Protein AF-A0A7C3D4P1-F1 (afdb_monomer_lite)

Sequence (128 aa):
MELTPLSPYKHTFSGQYGNSRADYFFSSRGDWRDAGYRARLVDLVRNTAGDAPQDFDSYSLYVYEKTATLNAGFDGDADALRGVHDADLISFTRWTRGKMDIFYLIEDGDVVYDVLEDEAINPPWEFD

Secondary structure (DSSP, 8-state):
---EEEEEEEEEEEETTEEEEEEEEEE----TT-HHHHHHHHHHHHHHHTTGGGSSSEEEEEEEE--SSSSTT----STTTTTTSGGGEEEEEEEETTEEEEEEEEETTEEEEETTTTEEEEEEEE--

Structure (mmCIF, N/CA/C/O backbone):
data_AF-A0A7C3D4P1-F1
#
_entry.id   AF-A0A7C3D4P1-F1
#
loop_
_atom_site.group_PDB
_atom_site.id
_atom_site.type_symbol
_atom_site.label_atom_id
_atom_site.label_alt_id
_atom_site.label_comp_id
_atom_site.label_asym_id
_atom_site.label_entity_id
_atom_site.label_seq_id
_atom_site.pdbx_PDB_ins_code
_atom_site.Cartn_x
_atom_site.Cartn_y
_atom_site.Cartn_z
_atom_site.occupancy
_atom_site.B_iso_or_equiv
_atom_site.auth_seq_id
_atom_site.auth_comp_id
_atom_site.auth_asym_id
_atom_site.auth_atom_id
_atom_site.pdbx_PDB_model_num
ATOM 1 N N . MET A 1 1 ? 2.227 5.874 13.250 1.00 88.56 1 MET A N 1
ATOM 2 C CA . MET A 1 1 ? 2.146 5.089 12.010 1.00 88.56 1 MET A CA 1
ATOM 3 C C . MET A 1 1 ? 3.540 4.690 11.554 1.00 88.56 1 MET A C 1
ATOM 5 O O . MET A 1 1 ? 4.426 5.547 11.537 1.00 88.56 1 MET A O 1
ATOM 9 N N . GLU A 1 2 ? 3.691 3.415 11.210 1.00 94.25 2 GLU A N 1
ATOM 10 C CA . GLU A 1 2 ? 4.871 2.762 10.633 1.00 94.25 2 GLU A CA 1
ATOM 11 C C . GLU A 1 2 ? 4.386 1.637 9.702 1.00 94.25 2 GLU A C 1
ATOM 13 O O . GLU A 1 2 ? 3.300 1.107 9.932 1.00 94.25 2 GLU A O 1
ATOM 18 N N . LEU A 1 3 ? 5.156 1.284 8.668 1.00 96.94 3 LEU A N 1
ATOM 19 C CA . LEU A 1 3 ? 4.843 0.147 7.796 1.00 96.94 3 LEU A CA 1
ATOM 20 C C . LEU A 1 3 ? 5.676 -1.059 8.223 1.00 96.94 3 LEU A C 1
ATOM 22 O O . LEU A 1 3 ? 6.905 -1.002 8.198 1.00 96.94 3 LEU A O 1
ATOM 26 N N . THR A 1 4 ? 5.008 -2.145 8.603 1.00 97.06 4 THR A N 1
ATOM 27 C CA . THR A 1 4 ? 5.667 -3.405 8.971 1.00 97.06 4 THR A CA 1
ATOM 28 C C . THR A 1 4 ? 5.406 -4.454 7.895 1.00 97.06 4 THR A C 1
ATOM 30 O O . THR A 1 4 ? 4.258 -4.568 7.470 1.00 97.06 4 THR A O 1
ATOM 33 N N . PRO A 1 5 ? 6.418 -5.215 7.434 1.00 96.44 5 PRO A N 1
ATOM 34 C CA . PRO A 1 5 ? 6.204 -6.287 6.465 1.00 96.44 5 PRO A CA 1
ATOM 35 C C . PRO A 1 5 ? 5.121 -7.274 6.919 1.00 96.44 5 PRO A C 1
ATOM 37 O O . PRO A 1 5 ? 5.139 -7.727 8.065 1.00 96.44 5 PRO A O 1
ATOM 40 N N . LEU A 1 6 ? 4.205 -7.612 6.015 1.00 94.94 6 LEU A N 1
ATOM 41 C CA . LEU A 1 6 ? 3.173 -8.636 6.190 1.00 94.94 6 LEU A CA 1
ATOM 42 C C . LEU A 1 6 ? 3.550 -9.850 5.336 1.00 94.94 6 LEU A C 1
ATOM 44 O O . LEU A 1 6 ? 4.084 -9.656 4.252 1.00 94.94 6 LEU A O 1
ATOM 48 N N . SER A 1 7 ? 3.315 -11.087 5.784 1.00 91.12 7 SER A N 1
ATOM 49 C CA . SER A 1 7 ? 3.499 -12.241 4.889 1.00 91.12 7 SER A CA 1
ATOM 50 C C . SER A 1 7 ? 2.446 -12.222 3.767 1.00 91.12 7 SER A C 1
ATOM 52 O O . SER A 1 7 ? 1.302 -11.894 4.053 1.00 91.12 7 SER A O 1
ATOM 54 N N . PRO A 1 8 ? 2.789 -12.561 2.516 1.00 89.31 8 PRO A N 1
ATOM 55 C CA . PRO A 1 8 ? 4.145 -12.644 2.005 1.00 89.31 8 PRO A CA 1
ATOM 56 C C . PRO A 1 8 ? 4.698 -11.227 1.875 1.00 89.31 8 PRO A C 1
ATOM 58 O O . PRO A 1 8 ? 4.050 -10.363 1.306 1.00 89.31 8 PRO A O 1
ATOM 61 N N . TYR A 1 9 ? 5.921 -10.971 2.339 1.00 89.69 9 TYR A N 1
ATOM 62 C CA . TYR A 1 9 ? 6.455 -9.605 2.262 1.00 89.69 9 TYR A CA 1
ATOM 63 C C . TYR A 1 9 ? 6.541 -9.115 0.808 1.00 89.69 9 TYR A C 1
ATOM 65 O O . TYR A 1 9 ? 6.197 -7.977 0.496 1.00 89.69 9 TYR A O 1
ATOM 73 N N . LYS A 1 10 ? 6.982 -9.995 -0.093 1.00 93.75 10 LYS A N 1
ATOM 74 C CA . LYS A 1 10 ? 7.169 -9.700 -1.511 1.00 93.75 10 LYS A CA 1
ATOM 75 C C . LYS A 1 10 ? 6.615 -10.843 -2.335 1.00 93.75 10 LYS A C 1
ATOM 77 O O . LYS A 1 10 ? 6.905 -12.005 -2.051 1.00 93.75 10 LYS A O 1
ATOM 82 N N . HIS A 1 11 ? 5.906 -10.506 -3.398 1.00 94.00 11 HIS A N 1
ATOM 83 C CA . HIS A 1 11 ? 5.434 -11.454 -4.389 1.00 94.00 11 HIS A CA 1
ATOM 84 C C . HIS A 1 11 ? 5.773 -10.941 -5.785 1.00 94.00 11 HIS A C 1
ATOM 86 O O . HIS A 1 11 ? 5.382 -9.839 -6.160 1.00 94.00 11 HIS A O 1
ATOM 92 N N . THR A 1 12 ? 6.512 -11.730 -6.557 1.00 93.69 12 THR A N 1
ATOM 93 C CA . THR A 1 12 ? 6.894 -11.401 -7.934 1.00 93.69 12 THR A CA 1
ATOM 94 C C . THR A 1 12 ? 6.213 -12.350 -8.898 1.00 93.69 12 THR A C 1
ATOM 96 O O . THR A 1 12 ? 6.217 -13.558 -8.667 1.00 93.69 12 THR A O 1
ATOM 99 N N . PHE A 1 13 ? 5.687 -11.821 -9.992 1.00 91.06 13 PHE A N 1
ATOM 100 C CA . PHE A 1 13 ? 4.930 -12.589 -10.972 1.00 91.06 13 PHE A CA 1
ATOM 101 C C . PHE A 1 13 ? 5.087 -11.972 -12.361 1.00 91.06 13 PHE A C 1
ATOM 103 O O . PHE A 1 13 ? 5.339 -10.775 -12.502 1.00 91.06 13 PHE A O 1
ATOM 110 N N . SER A 1 14 ? 4.941 -12.786 -13.403 1.00 89.88 14 SER A N 1
ATOM 111 C CA . SER A 1 14 ? 4.886 -12.297 -14.781 1.00 89.88 14 SER A CA 1
ATOM 112 C C . SER A 1 14 ? 3.424 -12.114 -15.177 1.00 89.88 14 SER A C 1
ATOM 114 O O . SER A 1 14 ? 2.652 -13.070 -15.166 1.00 89.88 14 SER A O 1
ATOM 116 N N . GLY A 1 15 ? 3.042 -10.882 -15.496 1.00 68.94 15 GLY A N 1
ATOM 117 C CA . GLY A 1 15 ? 1.703 -10.531 -15.959 1.00 68.94 15 GLY A CA 1
ATOM 118 C C . GLY A 1 15 ? 1.676 -10.199 -17.449 1.00 68.94 15 GLY A C 1
ATOM 119 O O . GLY A 1 15 ? 2.691 -10.248 -18.144 1.00 68.94 15 GLY A O 1
ATOM 120 N N . GLN A 1 16 ? 0.505 -9.783 -17.935 1.00 65.12 16 GLN A N 1
ATOM 121 C CA . GLN A 1 16 ? 0.291 -9.353 -19.324 1.00 65.12 16 GLN A CA 1
ATOM 122 C C . GLN A 1 16 ? 1.255 -8.238 -19.778 1.00 65.12 16 GLN A C 1
ATOM 124 O O . GLN A 1 16 ? 1.552 -8.126 -20.965 1.00 65.12 16 GLN A O 1
ATOM 129 N N . TYR A 1 17 ? 1.750 -7.431 -18.837 1.00 66.94 17 TYR A N 1
ATOM 130 C CA . TYR A 1 17 ? 2.596 -6.266 -19.102 1.00 66.94 17 TYR A CA 1
ATOM 131 C C . TYR A 1 17 ? 4.075 -6.476 -18.757 1.00 66.94 17 TYR A C 1
ATOM 133 O O . TYR A 1 17 ? 4.837 -5.518 -18.825 1.00 66.94 17 TYR A O 1
ATOM 141 N N . GLY A 1 18 ? 4.476 -7.707 -18.424 1.00 85.25 18 GLY A N 1
ATOM 142 C CA . GLY A 1 18 ? 5.852 -8.051 -18.071 1.00 85.25 18 GLY A CA 1
ATOM 143 C C . GLY A 1 18 ? 6.029 -8.379 -16.590 1.00 85.25 18 GLY A C 1
ATOM 144 O O . GLY A 1 18 ? 5.127 -8.923 -15.943 1.00 85.25 18 GLY A O 1
ATOM 145 N N . ASN A 1 19 ? 7.217 -8.106 -16.058 1.00 92.75 19 ASN A N 1
ATOM 146 C CA . ASN A 1 19 ? 7.578 -8.501 -14.701 1.00 92.75 19 ASN A CA 1
ATOM 147 C C . ASN A 1 19 ? 6.960 -7.547 -13.686 1.00 92.75 19 ASN A C 1
ATOM 149 O O . ASN A 1 19 ? 7.161 -6.336 -13.747 1.00 92.75 19 ASN A O 1
ATOM 153 N N . SER A 1 20 ? 6.224 -8.112 -12.735 1.00 94.69 20 SER A N 1
ATOM 154 C CA . SER A 1 20 ? 5.510 -7.370 -11.707 1.00 94.69 20 SER A CA 1
ATOM 155 C C . SER A 1 20 ? 5.938 -7.794 -10.311 1.00 94.69 20 SER A C 1
ATOM 157 O O . SER A 1 20 ? 6.339 -8.940 -10.083 1.00 94.69 20 SER A O 1
ATOM 159 N N . ARG A 1 21 ? 5.826 -6.865 -9.362 1.00 95.44 21 ARG A N 1
ATOM 160 C CA . ARG A 1 21 ? 6.053 -7.123 -7.940 1.00 95.44 21 ARG A CA 1
ATOM 161 C C . ARG A 1 21 ? 4.982 -6.454 -7.093 1.00 95.44 21 ARG A C 1
ATOM 163 O O . ARG A 1 21 ? 4.648 -5.299 -7.326 1.00 95.44 21 ARG A O 1
ATOM 170 N N . ALA A 1 22 ? 4.485 -7.179 -6.105 1.00 95.81 22 ALA A N 1
ATOM 171 C CA . ALA A 1 22 ? 3.619 -6.674 -5.057 1.00 95.81 22 ALA A CA 1
ATOM 172 C C . ALA A 1 22 ? 4.323 -6.828 -3.708 1.00 95.81 22 ALA A C 1
ATOM 174 O O . ALA A 1 22 ? 4.788 -7.922 -3.380 1.00 95.81 22 ALA A O 1
ATOM 175 N N . ASP A 1 23 ? 4.385 -5.742 -2.948 1.00 97.56 23 ASP A N 1
ATOM 176 C CA . ASP A 1 23 ? 4.863 -5.747 -1.572 1.00 97.56 23 ASP A CA 1
ATOM 177 C C . ASP A 1 23 ? 3.698 -5.513 -0.611 1.00 97.56 23 ASP A C 1
ATOM 179 O O . ASP A 1 23 ? 2.826 -4.675 -0.863 1.00 97.56 23 ASP A O 1
ATOM 183 N N . TYR A 1 24 ? 3.705 -6.244 0.501 1.00 97.81 24 TYR A N 1
ATOM 184 C CA . TYR A 1 24 ? 2.602 -6.268 1.453 1.00 97.81 24 TYR A CA 1
ATOM 185 C C . TYR A 1 24 ? 3.084 -5.836 2.834 1.00 97.81 24 TYR A C 1
ATOM 187 O O . TYR A 1 24 ? 4.084 -6.330 3.368 1.00 97.81 24 TYR A O 1
ATOM 195 N N . PHE A 1 25 ? 2.354 -4.893 3.420 1.00 98.12 25 PHE A N 1
ATOM 196 C CA . PHE A 1 25 ? 2.635 -4.330 4.731 1.00 98.12 25 PHE A CA 1
ATOM 197 C C . PHE A 1 25 ? 1.358 -4.229 5.552 1.00 98.12 25 PHE A C 1
ATOM 199 O O . PHE A 1 25 ? 0.261 -4.162 5.005 1.00 98.12 25 PHE A O 1
ATOM 206 N N . PHE A 1 26 ? 1.511 -4.135 6.869 1.00 97.62 26 PHE A N 1
ATOM 207 C CA . PHE A 1 26 ? 0.443 -3.716 7.765 1.00 97.62 26 PHE A CA 1
ATOM 208 C C . PHE A 1 26 ? 0.838 -2.475 8.570 1.00 97.62 26 PHE A C 1
ATOM 210 O O . PHE A 1 26 ? 2.022 -2.185 8.781 1.00 97.62 26 PHE A O 1
ATOM 217 N N . SER A 1 27 ? -0.172 -1.746 9.040 1.00 97.69 27 SER A N 1
ATOM 218 C CA . SER A 1 27 ? -0.027 -0.515 9.815 1.00 97.69 27 SER A CA 1
ATOM 219 C C . SER A 1 27 ? -1.241 -0.273 10.718 1.00 97.69 27 SER A C 1
ATOM 221 O O . SER A 1 27 ? -2.305 -0.854 10.536 1.00 97.69 27 SER A O 1
ATOM 223 N N . SER A 1 28 ? -1.108 0.614 11.703 1.00 95.56 28 SER A N 1
ATOM 224 C CA . SER A 1 28 ? -2.269 1.176 12.403 1.00 95.56 28 SER A CA 1
ATOM 225 C C . SER A 1 28 ? -3.082 2.065 11.451 1.00 95.56 28 SER A C 1
ATOM 227 O O . SER A 1 28 ? -2.499 2.986 10.862 1.00 95.56 28 SER A O 1
ATOM 229 N N . ARG A 1 29 ? -4.402 1.864 11.364 1.00 94.31 29 ARG A N 1
ATOM 230 C CA . ARG A 1 29 ? -5.305 2.771 10.639 1.00 94.31 29 ARG A CA 1
ATOM 231 C C . ARG A 1 29 ? -5.373 4.138 11.330 1.00 94.31 29 ARG A C 1
ATOM 233 O O . ARG A 1 29 ? -5.334 4.236 12.557 1.00 94.31 29 ARG A O 1
ATOM 240 N N . GLY A 1 30 ? -5.419 5.195 10.528 1.00 94.44 30 GLY A N 1
ATOM 241 C CA . GLY A 1 30 ? -5.736 6.555 10.965 1.00 94.44 30 GLY A CA 1
ATOM 242 C C . GLY A 1 30 ? -6.926 7.095 10.177 1.00 94.44 30 GLY A C 1
ATOM 243 O O . GLY A 1 30 ? -7.449 6.408 9.305 1.00 94.44 30 GLY A O 1
ATOM 244 N N . ASP A 1 31 ? -7.353 8.318 10.481 1.00 96.19 31 ASP A N 1
ATOM 245 C CA . ASP A 1 31 ? -8.427 8.970 9.729 1.00 96.19 31 ASP A CA 1
ATOM 246 C C . ASP A 1 31 ? -7.886 9.491 8.394 1.00 96.19 31 ASP A C 1
ATOM 248 O O . ASP A 1 31 ? -7.042 10.389 8.360 1.00 96.19 31 ASP A O 1
ATOM 252 N N . TRP A 1 32 ? -8.381 8.947 7.283 1.00 94.75 32 TRP A N 1
ATOM 253 C CA . TRP A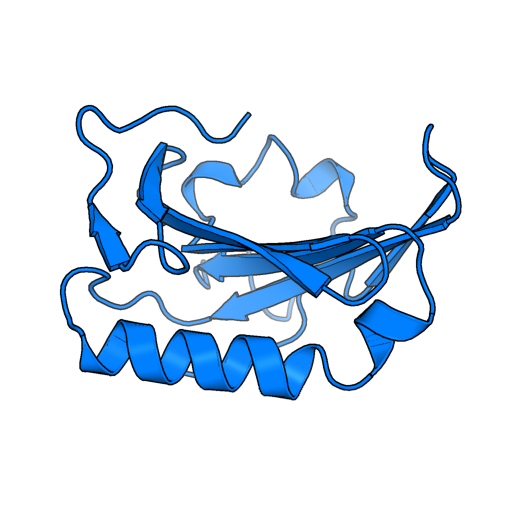 1 32 ? -7.967 9.369 5.947 1.00 94.75 32 TRP A CA 1
ATOM 254 C C . TRP A 1 32 ? -8.316 10.834 5.657 1.00 94.75 32 TRP A C 1
ATOM 256 O O . TRP A 1 32 ? -7.660 11.464 4.826 1.00 94.75 32 TRP A O 1
ATOM 266 N N . ARG A 1 33 ? -9.301 11.417 6.357 1.00 96.69 33 ARG A N 1
ATOM 267 C CA . ARG A 1 33 ? -9.691 12.829 6.207 1.00 96.69 33 ARG A CA 1
ATOM 268 C C . ARG A 1 33 ? -8.659 13.778 6.821 1.00 96.69 33 ARG A C 1
ATOM 270 O O . ARG A 1 33 ? -8.574 14.935 6.400 1.00 96.69 33 ARG A O 1
ATOM 277 N N . ASP A 1 34 ? -7.805 13.291 7.720 1.00 97.38 34 ASP A N 1
ATOM 278 C CA . ASP A 1 34 ? -6.675 14.040 8.270 1.00 97.38 34 ASP A CA 1
ATOM 279 C C . ASP A 1 34 ? -5.542 14.169 7.231 1.00 97.38 34 ASP A C 1
ATOM 281 O O . ASP A 1 34 ? -4.895 13.197 6.832 1.00 97.38 34 ASP A O 1
ATOM 285 N N . ALA A 1 35 ? -5.262 15.402 6.803 1.00 96.69 35 ALA A N 1
ATOM 286 C CA . ALA A 1 35 ? -4.203 15.693 5.837 1.00 96.69 35 ALA A CA 1
ATOM 287 C C . ALA A 1 35 ? -2.795 15.329 6.344 1.00 96.69 35 ALA A C 1
ATOM 289 O O . ALA A 1 35 ? -1.945 14.908 5.560 1.00 96.69 35 ALA A O 1
ATOM 290 N N . GLY A 1 36 ? -2.538 15.455 7.648 1.00 97.38 36 GLY A N 1
ATOM 291 C CA . GLY A 1 36 ? -1.276 15.056 8.267 1.00 97.38 36 GLY A CA 1
ATOM 292 C C . GLY A 1 36 ? -1.089 13.540 8.266 1.00 97.38 36 GLY A C 1
ATOM 293 O O . GLY A 1 36 ? 0.026 13.057 8.046 1.00 97.38 36 GLY A O 1
ATOM 294 N N . TYR A 1 37 ? -2.174 12.781 8.444 1.00 96.81 37 TYR A N 1
ATOM 295 C CA . TYR A 1 37 ? -2.152 11.331 8.262 1.00 96.81 37 TYR A CA 1
ATOM 296 C C . TYR A 1 37 ? -1.825 10.957 6.811 1.00 96.81 37 TYR A C 1
ATOM 298 O O . TYR A 1 37 ? -0.888 10.183 6.592 1.00 96.81 37 TYR A O 1
ATOM 306 N N . ARG A 1 38 ? -2.520 11.557 5.830 1.00 97.44 38 ARG A N 1
ATOM 307 C CA . ARG A 1 38 ? -2.266 11.313 4.397 1.00 97.44 38 ARG A CA 1
ATOM 308 C C . ARG A 1 38 ? -0.821 11.619 4.013 1.00 97.44 38 ARG A C 1
ATOM 310 O O . ARG A 1 38 ? -0.154 10.763 3.441 1.00 97.44 38 ARG A O 1
ATOM 317 N N . ALA A 1 39 ? -0.308 12.789 4.394 1.00 97.56 39 ALA A N 1
ATOM 318 C CA . ALA A 1 39 ? 1.072 13.182 4.110 1.00 97.56 39 ALA A CA 1
ATOM 319 C C . ALA A 1 39 ? 2.083 12.177 4.685 1.00 97.56 39 ALA A C 1
ATOM 3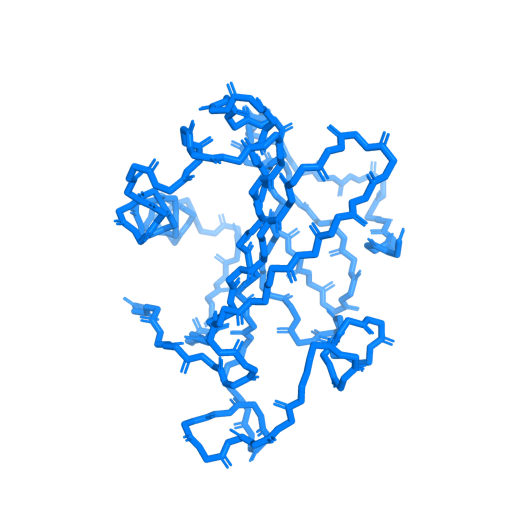21 O O . ALA A 1 39 ? 2.994 11.728 3.991 1.00 97.56 39 ALA A O 1
ATOM 322 N N . ARG A 1 40 ? 1.875 11.738 5.933 1.00 97.56 40 ARG A N 1
ATOM 323 C CA . ARG A 1 40 ? 2.739 10.734 6.562 1.00 97.56 40 ARG A CA 1
ATOM 324 C C . ARG A 1 40 ? 2.663 9.374 5.866 1.00 97.56 40 ARG A C 1
ATOM 326 O O . ARG A 1 40 ? 3.679 8.685 5.794 1.00 97.56 40 ARG A O 1
ATOM 333 N N . LEU A 1 41 ? 1.486 8.961 5.393 1.00 97.94 41 LEU A N 1
ATOM 334 C CA . LEU A 1 41 ? 1.331 7.712 4.644 1.00 97.94 41 LEU A CA 1
ATOM 335 C C . LEU A 1 41 ? 2.065 7.788 3.304 1.00 97.94 41 LEU A C 1
ATOM 337 O O . LEU A 1 41 ? 2.785 6.853 2.963 1.00 97.94 41 LEU A O 1
ATOM 341 N N . VAL A 1 42 ? 1.954 8.917 2.596 1.00 98.12 42 VAL A N 1
ATOM 342 C CA . VAL A 1 42 ? 2.680 9.169 1.343 1.00 98.12 42 VAL A CA 1
ATOM 343 C C . VAL A 1 42 ? 4.184 9.032 1.537 1.00 98.12 42 VAL A C 1
ATOM 345 O O . VAL A 1 42 ? 4.835 8.309 0.778 1.00 98.12 42 VAL A O 1
ATOM 348 N N . ASP A 1 43 ? 4.732 9.678 2.566 1.00 98.00 43 ASP A N 1
ATOM 349 C CA . ASP A 1 43 ? 6.162 9.607 2.868 1.00 98.00 43 ASP A CA 1
ATOM 350 C C . ASP A 1 43 ? 6.602 8.171 3.164 1.00 98.00 43 ASP A C 1
ATOM 352 O O . ASP A 1 43 ? 7.614 7.708 2.637 1.00 98.00 43 ASP A O 1
ATOM 356 N N . LEU A 1 44 ? 5.836 7.438 3.978 1.00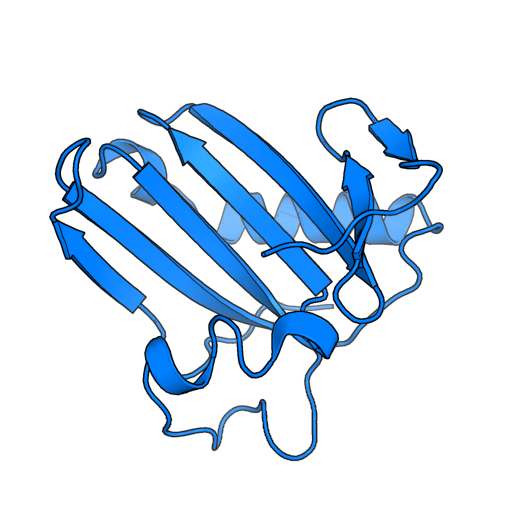 98.00 44 LEU A N 1
ATOM 357 C CA . LEU A 1 44 ? 6.140 6.045 4.298 1.00 98.00 44 LEU A CA 1
ATOM 358 C C . LEU A 1 44 ? 6.115 5.158 3.051 1.00 98.00 44 LEU A C 1
ATOM 360 O O . LEU A 1 44 ? 7.078 4.441 2.808 1.00 98.00 44 LEU A O 1
ATOM 364 N N . VAL A 1 45 ? 5.063 5.240 2.238 1.00 98.19 45 VAL A N 1
ATOM 365 C CA . VAL A 1 45 ? 4.912 4.442 1.013 1.00 98.19 45 VAL A CA 1
ATOM 366 C C . VAL A 1 45 ? 6.061 4.703 0.037 1.00 98.19 45 VAL A C 1
ATOM 368 O O . VAL A 1 45 ? 6.652 3.756 -0.484 1.00 98.19 45 VAL A O 1
ATOM 371 N N . ARG A 1 46 ? 6.437 5.970 -0.178 1.00 97.75 46 ARG A N 1
ATOM 372 C CA . ARG A 1 46 ? 7.560 6.334 -1.059 1.00 97.75 46 ARG A CA 1
ATOM 373 C C . ARG A 1 46 ? 8.898 5.833 -0.525 1.00 97.75 46 ARG A C 1
ATOM 375 O O . ARG A 1 46 ? 9.660 5.230 -1.277 1.00 97.75 46 ARG A O 1
ATOM 382 N N . ASN A 1 47 ? 9.169 6.051 0.761 1.00 97.50 47 ASN A N 1
ATOM 383 C CA . ASN A 1 47 ? 10.414 5.612 1.391 1.00 97.50 47 ASN A CA 1
ATOM 384 C C . ASN A 1 47 ? 10.545 4.085 1.390 1.00 97.50 47 ASN A C 1
ATOM 386 O O . ASN A 1 47 ? 11.630 3.559 1.160 1.00 97.50 47 ASN A O 1
ATOM 390 N N . THR A 1 48 ? 9.441 3.375 1.619 1.00 97.00 48 THR A N 1
ATOM 391 C CA . THR A 1 48 ? 9.395 1.913 1.613 1.00 97.00 48 THR A CA 1
ATOM 392 C C . THR A 1 48 ? 9.563 1.333 0.211 1.00 97.00 48 THR A C 1
ATOM 394 O O . THR A 1 48 ? 10.266 0.336 0.054 1.00 97.00 48 THR A O 1
ATOM 397 N N . ALA A 1 49 ? 8.959 1.948 -0.810 1.00 96.81 49 ALA A N 1
ATOM 398 C CA . ALA A 1 49 ? 9.147 1.527 -2.196 1.00 96.81 49 ALA A CA 1
ATOM 399 C C . ALA A 1 49 ? 10.609 1.685 -2.651 1.00 96.81 49 ALA A C 1
ATOM 401 O O . ALA A 1 49 ? 11.133 0.811 -3.346 1.00 96.81 49 ALA A O 1
ATOM 402 N N . GLY A 1 50 ? 11.273 2.775 -2.242 1.00 95.69 50 GLY A N 1
ATOM 403 C CA . GLY A 1 50 ? 12.646 3.076 -2.645 1.00 95.69 50 GLY A CA 1
ATOM 404 C C . GLY A 1 50 ? 12.801 3.035 -4.168 1.00 95.69 50 GLY A C 1
ATOM 405 O O . GLY A 1 50 ? 11.974 3.586 -4.895 1.00 95.69 50 GLY A O 1
ATOM 406 N N . ASP A 1 51 ? 13.826 2.326 -4.645 1.00 94.62 51 ASP A N 1
ATOM 407 C CA . ASP A 1 51 ? 14.107 2.171 -6.078 1.00 94.62 51 ASP A CA 1
ATOM 408 C C . ASP A 1 51 ? 13.390 0.975 -6.729 1.00 94.62 51 ASP A C 1
ATOM 410 O O . ASP A 1 51 ? 13.447 0.826 -7.948 1.00 94.62 51 ASP A O 1
ATOM 414 N N . ALA A 1 52 ? 12.661 0.151 -5.959 1.00 92.69 52 ALA A N 1
ATOM 415 C CA . ALA A 1 52 ? 11.988 -1.040 -6.487 1.00 92.69 52 ALA A CA 1
ATOM 416 C C . ALA A 1 52 ? 11.097 -0.765 -7.717 1.00 92.69 52 ALA A C 1
ATOM 418 O O . ALA A 1 52 ? 11.124 -1.580 -8.636 1.00 92.69 52 ALA A O 1
ATOM 419 N N . PRO A 1 53 ? 10.358 0.361 -7.820 1.00 95.31 53 PRO A N 1
ATOM 420 C CA . PRO A 1 53 ? 9.581 0.675 -9.019 1.00 95.31 53 PRO A CA 1
ATOM 421 C C . PRO A 1 53 ? 10.373 0.748 -10.335 1.00 95.31 53 PRO A C 1
ATOM 423 O O . PRO A 1 53 ? 9.756 0.677 -11.395 1.00 95.31 53 PRO A O 1
ATOM 426 N N . GLN A 1 54 ? 11.699 0.933 -10.298 1.00 94.00 54 GLN A N 1
ATOM 427 C CA . GLN A 1 54 ? 12.543 1.014 -11.501 1.00 94.00 54 GLN A CA 1
ATOM 428 C C . GLN A 1 54 ? 12.886 -0.366 -12.082 1.00 94.00 54 GLN A C 1
ATOM 430 O O . GLN A 1 54 ? 13.218 -0.467 -13.261 1.00 94.00 54 GLN A O 1
ATOM 435 N N . ASP A 1 55 ? 12.779 -1.423 -11.273 1.00 93.75 55 ASP A N 1
ATOM 436 C CA . ASP A 1 55 ? 13.197 -2.782 -11.637 1.00 93.75 55 ASP A CA 1
ATOM 437 C C . ASP A 1 55 ? 12.061 -3.628 -12.245 1.00 93.75 55 ASP A C 1
ATOM 439 O O . ASP A 1 55 ? 12.294 -4.752 -12.696 1.00 93.75 55 ASP A O 1
ATOM 443 N N . PHE A 1 56 ? 10.825 -3.117 -12.240 1.00 94.19 56 PHE A N 1
ATOM 444 C CA . PHE A 1 56 ? 9.625 -3.846 -12.655 1.00 94.19 56 PHE A CA 1
ATOM 445 C C . PHE A 1 56 ? 8.771 -3.019 -13.621 1.00 94.19 56 PHE A C 1
ATOM 447 O O . PHE A 1 56 ? 8.694 -1.794 -13.528 1.00 94.19 56 PHE A O 1
ATOM 454 N N . ASP A 1 57 ? 8.070 -3.703 -14.526 1.00 94.69 57 ASP A N 1
ATOM 455 C CA . ASP A 1 57 ? 7.101 -3.068 -15.425 1.00 94.69 57 ASP A CA 1
ATOM 456 C C . ASP A 1 57 ? 5.907 -2.511 -14.637 1.00 94.69 57 ASP A C 1
ATOM 458 O O . ASP A 1 57 ? 5.390 -1.436 -14.957 1.00 94.69 57 ASP A O 1
ATOM 462 N N . SER A 1 58 ? 5.519 -3.225 -13.575 1.00 95.06 58 SER A N 1
ATOM 463 C CA . SER A 1 58 ? 4.521 -2.807 -12.593 1.00 95.06 58 SER A CA 1
ATOM 464 C C . SER A 1 58 ? 4.983 -3.153 -11.178 1.00 95.06 58 SER A C 1
ATOM 466 O O . SER A 1 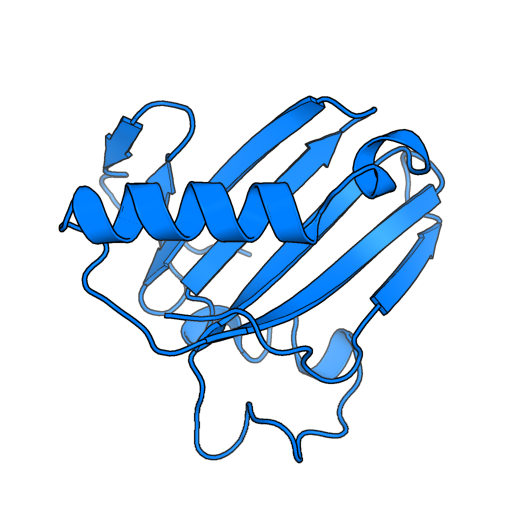58 ? 5.334 -4.295 -10.880 1.00 95.06 58 SER A O 1
ATOM 468 N N . TYR A 1 59 ? 4.931 -2.181 -10.276 1.00 96.75 59 TYR A N 1
ATOM 469 C CA . TYR A 1 59 ? 5.189 -2.369 -8.853 1.00 96.75 59 TYR A CA 1
ATOM 470 C C . TYR A 1 59 ? 3.984 -1.890 -8.051 1.00 96.75 59 TYR A C 1
ATOM 472 O O . TYR A 1 59 ? 3.507 -0.775 -8.256 1.00 96.75 59 TYR A O 1
ATOM 480 N N . SER A 1 60 ? 3.502 -2.720 -7.135 1.00 96.69 60 SER A N 1
ATOM 481 C CA . SER A 1 60 ? 2.381 -2.409 -6.257 1.00 96.69 60 SER A CA 1
ATOM 482 C C . SER A 1 60 ? 2.784 -2.533 -4.797 1.00 96.69 60 SER A C 1
ATOM 484 O O . SER A 1 60 ? 3.563 -3.410 -4.430 1.00 96.69 60 SER A O 1
ATOM 486 N N . LEU A 1 61 ? 2.221 -1.671 -3.960 1.00 97.94 61 LEU A N 1
ATOM 487 C CA . LEU A 1 61 ? 2.391 -1.707 -2.516 1.00 97.94 61 LEU A CA 1
ATOM 488 C C . LEU A 1 61 ? 1.010 -1.664 -1.867 1.00 97.94 61 LEU A C 1
ATOM 490 O O . LEU A 1 61 ? 0.235 -0.736 -2.104 1.00 97.94 61 LEU A O 1
ATOM 494 N N . TYR A 1 62 ? 0.728 -2.681 -1.059 1.00 98.00 62 TYR A N 1
ATOM 495 C CA . TYR A 1 62 ? -0.505 -2.825 -0.296 1.00 98.00 62 TYR A CA 1
ATOM 496 C C . TYR A 1 62 ? -0.212 -2.561 1.177 1.00 98.00 62 TYR A C 1
ATOM 498 O O . TYR A 1 62 ? 0.725 -3.130 1.746 1.00 98.00 62 TYR A O 1
ATOM 506 N N . VAL A 1 63 ? -1.014 -1.699 1.798 1.00 98.25 63 VAL A N 1
ATOM 507 C CA . VAL A 1 63 ? -0.960 -1.459 3.243 1.00 98.25 63 VAL A CA 1
ATOM 508 C C . VAL A 1 63 ? -2.286 -1.877 3.843 1.00 98.25 63 VAL A C 1
ATOM 510 O O . VAL A 1 63 ? -3.297 -1.232 3.584 1.00 98.25 63 VAL A O 1
ATOM 513 N N . TYR A 1 64 ? -2.267 -2.917 4.666 1.00 97.75 64 TYR A N 1
ATOM 514 C CA . TYR A 1 64 ? -3.418 -3.389 5.426 1.00 97.75 64 TYR A CA 1
ATOM 515 C C . TYR A 1 64 ? -3.441 -2.790 6.830 1.00 97.75 64 TYR A C 1
ATOM 517 O O . TYR A 1 64 ? -2.419 -2.381 7.392 1.00 97.75 64 TYR A O 1
ATOM 525 N N . GLU A 1 65 ? -4.616 -2.767 7.430 1.00 97.62 65 GLU A N 1
ATOM 526 C CA . GLU A 1 65 ? -4.781 -2.515 8.843 1.00 97.62 65 GLU A CA 1
ATOM 527 C C . GLU A 1 65 ? -4.252 -3.692 9.658 1.00 97.62 65 GLU A C 1
ATOM 529 O O . GLU A 1 65 ? -4.459 -4.863 9.346 1.00 97.62 65 GLU A O 1
ATOM 534 N N . LYS A 1 66 ? -3.546 -3.370 10.740 1.00 97.44 66 LYS A N 1
ATOM 535 C CA . LYS A 1 66 ? -3.135 -4.360 11.723 1.00 97.44 66 LYS A CA 1
ATOM 536 C C . LYS A 1 66 ? -4.364 -4.887 12.459 1.00 97.44 66 LYS A C 1
ATOM 538 O O . LYS A 1 66 ? -4.951 -4.166 13.265 1.00 97.44 66 LYS A O 1
ATOM 543 N N . THR A 1 67 ? -4.663 -6.168 12.290 1.00 96.31 67 THR A N 1
ATOM 544 C CA . THR A 1 67 ? -5.764 -6.845 12.986 1.00 96.31 67 THR A CA 1
ATOM 545 C C . THR A 1 67 ? -5.261 -8.019 13.831 1.00 96.31 67 THR A C 1
ATOM 547 O O . THR A 1 67 ? -4.058 -8.289 13.939 1.00 96.31 67 THR A O 1
ATOM 550 N N . ALA A 1 68 ? -6.189 -8.738 14.470 1.00 95.19 68 ALA A N 1
ATOM 551 C CA . ALA A 1 68 ? -5.875 -10.001 15.139 1.00 95.19 68 ALA A CA 1
ATOM 552 C C . ALA A 1 68 ? -5.380 -11.079 14.153 1.00 95.19 68 ALA A C 1
ATOM 554 O O . ALA A 1 68 ? -4.630 -11.965 14.561 1.00 95.19 68 ALA A O 1
ATOM 555 N N . THR A 1 69 ? -5.749 -10.968 12.873 1.00 94.62 69 THR A N 1
ATOM 556 C CA . THR A 1 69 ? -5.339 -11.880 11.796 1.00 94.62 69 THR A CA 1
ATOM 557 C C . THR A 1 69 ? -4.142 -11.323 11.027 1.00 94.62 69 THR A C 1
ATOM 559 O O . THR A 1 69 ? -3.124 -11.997 10.904 1.00 94.62 69 THR A O 1
ATOM 562 N N . LEU A 1 70 ? -4.226 -10.072 10.563 1.00 95.81 70 LEU A N 1
ATOM 563 C CA . LEU A 1 70 ? -3.189 -9.415 9.766 1.00 95.81 70 LEU A CA 1
ATOM 564 C C . LEU A 1 70 ? -2.186 -8.714 10.682 1.00 95.81 70 LEU A C 1
ATOM 566 O O . LEU A 1 70 ? -2.363 -7.569 11.099 1.00 95.81 70 LEU A O 1
ATOM 570 N N . ASN A 1 71 ? -1.134 -9.433 11.054 1.00 96.00 71 ASN A N 1
ATOM 571 C CA . ASN A 1 71 ? -0.064 -8.928 11.908 1.00 96.00 71 ASN A CA 1
ATOM 572 C C . ASN A 1 71 ? 1.254 -9.668 11.629 1.00 96.00 71 ASN A C 1
ATOM 574 O O . ASN A 1 71 ? 1.368 -10.427 10.673 1.00 96.00 71 ASN A O 1
ATOM 578 N N . ALA A 1 72 ? 2.260 -9.460 12.481 1.00 94.25 72 ALA A N 1
ATOM 579 C CA . ALA A 1 72 ? 3.585 -10.062 12.329 1.00 94.25 72 ALA A CA 1
ATOM 580 C C . ALA A 1 72 ? 3.601 -11.605 12.366 1.00 94.25 72 ALA A C 1
ATOM 582 O O . ALA A 1 72 ? 4.598 -12.198 11.968 1.00 94.25 72 ALA A O 1
ATOM 583 N N . GLY A 1 73 ? 2.545 -12.243 12.879 1.00 94.38 73 GLY A N 1
ATOM 584 C CA . GLY A 1 73 ? 2.381 -13.697 12.902 1.00 94.38 73 GLY A CA 1
ATOM 585 C C . GLY A 1 73 ? 1.559 -14.260 11.742 1.00 94.38 73 GLY A C 1
ATOM 586 O O . GLY A 1 73 ? 1.373 -15.470 11.700 1.00 94.38 73 GLY A O 1
ATOM 587 N N . PHE A 1 74 ? 1.057 -13.419 10.832 1.00 95.44 74 PHE A N 1
ATOM 588 C CA . PHE A 1 74 ? 0.368 -13.882 9.629 1.00 95.44 74 PHE A CA 1
ATOM 589 C C . PHE A 1 74 ? 1.343 -14.653 8.731 1.00 95.44 74 PHE A C 1
ATOM 591 O O . PHE A 1 74 ? 2.450 -14.177 8.472 1.00 95.44 74 PHE A O 1
ATOM 598 N N . ASP A 1 75 ? 0.932 -15.823 8.247 1.00 93.38 75 ASP A N 1
ATOM 599 C CA . ASP A 1 75 ? 1.749 -16.752 7.457 1.00 93.38 75 ASP A CA 1
ATOM 600 C C . ASP A 1 75 ? 1.113 -17.127 6.105 1.00 93.38 75 ASP A C 1
ATOM 602 O O . ASP A 1 75 ? 1.581 -18.045 5.430 1.00 93.38 75 ASP A O 1
ATOM 606 N N . GLY A 1 76 ? 0.080 -16.389 5.684 1.00 92.19 76 GLY A N 1
ATOM 607 C CA . GLY A 1 76 ? -0.553 -16.549 4.378 1.00 92.19 76 GLY A CA 1
ATOM 608 C C . GLY A 1 76 ? 0.317 -16.080 3.207 1.00 92.19 76 GLY A C 1
ATOM 609 O O . GLY A 1 76 ? 1.376 -15.460 3.377 1.00 92.19 76 GLY A O 1
ATOM 610 N N . ASP A 1 77 ? -0.155 -16.394 2.002 1.00 92.75 77 ASP A N 1
ATOM 611 C CA . ASP A 1 77 ? 0.417 -15.975 0.725 1.00 92.75 77 ASP A CA 1
ATOM 612 C C . ASP A 1 77 ? -0.380 -14.813 0.095 1.00 92.75 77 ASP A C 1
ATOM 614 O O . ASP A 1 77 ? -1.219 -14.184 0.737 1.00 92.75 77 ASP A O 1
ATOM 618 N N . ALA A 1 78 ? -0.055 -14.460 -1.150 1.00 90.31 78 ALA A N 1
ATOM 619 C CA . ALA A 1 78 ? -0.665 -13.318 -1.824 1.00 90.31 78 ALA A CA 1
ATOM 620 C C . ALA A 1 78 ? -2.159 -13.550 -2.112 1.00 90.31 78 ALA A C 1
ATOM 622 O O . ALA A 1 78 ? -2.938 -12.596 -2.071 1.00 90.31 78 ALA A O 1
ATOM 623 N N . ASP A 1 79 ? -2.548 -14.802 -2.363 1.00 90.31 79 ASP A N 1
ATOM 624 C CA . ASP A 1 79 ? -3.933 -15.198 -2.633 1.00 90.31 79 ASP A CA 1
ATOM 625 C C . ASP A 1 79 ? -4.764 -15.195 -1.345 1.00 90.31 79 ASP A C 1
ATOM 627 O O . ASP A 1 79 ? -5.961 -14.929 -1.373 1.00 90.31 79 ASP A O 1
ATOM 631 N N . ALA A 1 80 ? -4.124 -15.419 -0.194 1.00 91.25 80 ALA A N 1
ATOM 632 C CA . ALA A 1 80 ? -4.755 -15.247 1.108 1.00 91.25 80 ALA A CA 1
ATOM 633 C C . ALA A 1 80 ? -5.056 -13.779 1.453 1.00 91.25 80 ALA A C 1
ATOM 635 O O . ALA A 1 80 ? -5.777 -13.548 2.416 1.00 91.25 80 ALA A O 1
ATOM 636 N N . LEU A 1 81 ? -4.512 -12.801 0.716 1.00 91.50 81 LEU A N 1
ATOM 637 C CA . LEU A 1 81 ? -4.724 -11.369 0.954 1.00 91.50 81 LEU A CA 1
ATOM 638 C C . LEU A 1 81 ? -5.684 -10.739 -0.060 1.00 91.50 81 LEU A C 1
ATOM 640 O O . LEU A 1 81 ? -6.690 -10.145 0.330 1.00 91.50 81 LEU A O 1
ATOM 644 N N . ARG A 1 82 ? -5.360 -10.832 -1.353 1.00 84.12 82 ARG A N 1
ATOM 645 C CA . ARG A 1 82 ? -6.070 -10.115 -2.426 1.00 84.12 82 ARG A CA 1
ATOM 646 C C . ARG A 1 82 ? -7.483 -10.668 -2.612 1.00 84.12 82 ARG A C 1
ATOM 648 O O . ARG A 1 82 ? -7.630 -11.875 -2.780 1.00 84.12 82 ARG A O 1
ATOM 655 N N . GLY A 1 83 ? -8.506 -9.811 -2.589 1.00 82.44 83 GLY A N 1
ATOM 656 C CA . GLY A 1 83 ? -9.905 -10.243 -2.713 1.00 82.44 83 GLY A CA 1
ATOM 657 C C . GLY A 1 83 ? -10.478 -10.888 -1.445 1.00 82.44 83 GLY A C 1
ATOM 658 O O . GLY A 1 83 ? -11.656 -11.235 -1.402 1.00 82.44 83 GLY A O 1
ATOM 659 N N . VAL A 1 84 ? -9.656 -11.083 -0.406 1.00 89.56 84 VAL A N 1
ATOM 660 C CA . VAL A 1 84 ? -10.047 -11.735 0.857 1.00 89.56 84 VAL A CA 1
ATOM 661 C C . VAL A 1 84 ? -10.049 -10.733 2.008 1.00 89.56 84 VAL A C 1
ATOM 663 O O . VAL A 1 84 ? -10.951 -10.750 2.844 1.00 89.56 84 VAL A O 1
ATOM 666 N N . HIS A 1 85 ? -9.050 -9.850 2.040 1.00 92.50 85 HIS A N 1
ATOM 667 C CA . HIS A 1 85 ? -8.826 -8.865 3.098 1.00 92.50 85 HIS A CA 1
ATOM 668 C C . HIS A 1 85 ? -8.963 -7.419 2.611 1.00 92.50 85 HIS A C 1
ATOM 670 O O . HIS A 1 85 ? -8.397 -6.503 3.207 1.00 92.50 85 HIS A O 1
ATOM 676 N N . ASP A 1 86 ? -9.719 -7.183 1.541 1.00 92.88 86 ASP A N 1
ATOM 677 C CA . ASP A 1 86 ? -9.848 -5.841 0.964 1.00 92.88 86 ASP A CA 1
ATOM 678 C C . ASP A 1 86 ? -10.544 -4.863 1.926 1.00 92.88 86 ASP A C 1
ATOM 680 O O . ASP A 1 86 ? -10.179 -3.692 1.982 1.00 92.88 86 ASP A O 1
ATOM 684 N N . ALA A 1 87 ? -11.440 -5.355 2.792 1.00 94.69 87 ALA A N 1
ATOM 685 C CA . ALA A 1 87 ? -12.026 -4.563 3.878 1.00 94.69 87 ALA A CA 1
ATOM 686 C C . ALA A 1 87 ? -10.976 -4.034 4.878 1.00 94.69 87 ALA A C 1
ATOM 688 O O . ALA A 1 87 ? -11.116 -2.940 5.430 1.00 94.69 87 ALA A O 1
ATOM 689 N N . ASP A 1 88 ? -9.894 -4.790 5.080 1.00 96.94 88 ASP A N 1
ATOM 690 C CA . ASP A 1 88 ? -8.783 -4.406 5.947 1.00 96.94 88 ASP A CA 1
ATOM 691 C C . ASP A 1 88 ? -7.757 -3.522 5.214 1.00 96.94 88 ASP A C 1
ATOM 693 O O . ASP A 1 88 ? -6.808 -3.043 5.835 1.00 96.94 88 ASP A O 1
ATOM 697 N N . LEU A 1 89 ? -7.894 -3.288 3.906 1.00 97.25 89 LEU A N 1
ATOM 698 C CA . LEU A 1 89 ? -6.934 -2.507 3.134 1.00 97.25 89 LEU A CA 1
ATOM 699 C C . LEU A 1 89 ? -7.062 -1.013 3.478 1.00 97.25 89 LEU A C 1
ATOM 701 O O . LEU A 1 89 ? -8.140 -0.434 3.439 1.00 97.25 89 LEU A O 1
ATOM 705 N N . ILE A 1 90 ? -5.939 -0.384 3.830 1.00 98.12 90 ILE A N 1
ATOM 706 C CA . ILE A 1 90 ? -5.839 1.058 4.109 1.00 98.12 90 ILE A CA 1
ATOM 707 C C . ILE A 1 90 ? -5.501 1.816 2.829 1.00 98.12 90 ILE A C 1
ATOM 709 O O . ILE A 1 90 ? -6.005 2.911 2.582 1.00 98.12 90 ILE A O 1
ATOM 713 N N . SER A 1 91 ? -4.575 1.273 2.039 1.00 98.44 91 SER A N 1
ATOM 714 C CA . SER A 1 91 ? -4.153 1.915 0.801 1.00 98.44 91 SER A CA 1
ATOM 715 C C . SER A 1 91 ? -3.583 0.933 -0.200 1.00 98.44 91 SER A C 1
ATOM 717 O O . SER A 1 91 ? -2.913 -0.037 0.170 1.00 98.44 91 SER A O 1
ATOM 719 N N . PHE A 1 92 ? -3.764 1.284 -1.465 1.00 98.25 92 PHE A N 1
ATOM 720 C CA . PHE A 1 92 ? -3.123 0.648 -2.598 1.00 98.25 92 PHE A CA 1
ATOM 721 C C . PHE A 1 92 ? -2.351 1.693 -3.390 1.00 98.25 92 PHE A C 1
ATOM 723 O O . PHE A 1 92 ? -2.871 2.756 -3.728 1.00 98.25 92 PHE A O 1
ATOM 730 N N . THR A 1 93 ? -1.095 1.392 -3.697 1.00 98.62 93 THR A N 1
ATOM 731 C CA . THR A 1 93 ? -0.261 2.244 -4.545 1.00 98.62 93 THR A CA 1
ATOM 732 C C . THR A 1 93 ? 0.317 1.428 -5.684 1.00 98.62 93 THR A C 1
ATOM 734 O O . THR A 1 93 ? 0.778 0.306 -5.469 1.00 98.62 93 THR A O 1
ATOM 737 N N . ARG A 1 94 ? 0.338 2.001 -6.888 1.00 97.69 94 ARG A N 1
ATOM 738 C CA . ARG A 1 94 ? 0.954 1.395 -8.067 1.00 97.69 94 ARG A CA 1
ATOM 739 C C . ARG A 1 94 ? 1.898 2.365 -8.756 1.00 97.69 94 ARG A C 1
ATOM 741 O O . ARG A 1 94 ? 1.647 3.566 -8.869 1.00 97.69 94 ARG A O 1
ATOM 748 N N . TRP A 1 95 ? 2.987 1.791 -9.241 1.00 97.62 95 TRP A N 1
ATOM 749 C CA . TRP A 1 95 ? 3.896 2.397 -10.183 1.00 97.62 95 TRP A CA 1
ATOM 750 C C . TRP A 1 95 ? 3.929 1.549 -11.441 1.00 97.62 95 TRP A C 1
ATOM 752 O O . TRP A 1 95 ? 4.160 0.343 -11.375 1.00 97.62 95 TRP A O 1
ATOM 762 N N . THR A 1 96 ? 3.786 2.203 -12.584 1.00 95.62 96 THR A N 1
ATOM 763 C CA . THR A 1 96 ? 3.975 1.592 -13.896 1.00 95.62 96 THR A CA 1
ATOM 764 C C . THR A 1 96 ? 5.214 2.209 -14.526 1.00 95.62 96 THR A C 1
ATOM 766 O O . THR A 1 96 ? 5.305 3.433 -14.657 1.00 95.62 96 THR A O 1
ATOM 769 N N . ARG A 1 97 ? 6.189 1.373 -14.905 1.00 93.50 97 ARG A N 1
ATOM 770 C CA . ARG A 1 97 ? 7.485 1.804 -15.469 1.00 93.50 97 ARG A CA 1
ATOM 771 C C . ARG A 1 97 ? 8.151 2.908 -14.635 1.00 93.50 97 ARG A C 1
ATOM 773 O O . ARG A 1 97 ? 8.492 3.975 -15.148 1.00 93.50 97 ARG A O 1
ATOM 780 N N . GLY A 1 98 ? 8.249 2.687 -13.325 1.00 94.50 98 GLY A N 1
ATOM 781 C CA . GLY A 1 98 ? 8.866 3.625 -12.385 1.00 94.50 98 GLY A CA 1
ATOM 782 C C . GLY A 1 98 ? 8.055 4.881 -12.047 1.00 94.50 98 GLY A C 1
ATOM 783 O O . GLY A 1 98 ? 8.457 5.625 -11.151 1.00 94.50 98 GLY A O 1
ATOM 784 N N . LYS A 1 99 ? 6.910 5.136 -12.696 1.00 96.69 99 LYS A N 1
ATOM 785 C CA . LYS A 1 99 ? 6.048 6.288 -12.395 1.00 96.69 99 LYS A CA 1
ATOM 786 C C . LYS A 1 99 ? 4.843 5.855 -11.567 1.00 96.69 99 LYS A C 1
ATOM 788 O O . LYS A 1 99 ? 4.087 4.996 -12.002 1.00 96.69 99 LYS A O 1
ATOM 793 N N . MET A 1 100 ? 4.647 6.502 -10.418 1.00 97.81 100 MET A N 1
ATOM 794 C CA . MET A 1 100 ? 3.435 6.337 -9.610 1.00 97.81 100 MET A CA 1
ATOM 795 C C . MET A 1 100 ? 2.227 6.801 -10.427 1.00 97.81 100 MET A C 1
ATOM 797 O O . MET A 1 100 ? 2.202 7.949 -10.877 1.00 97.81 100 MET A O 1
ATOM 801 N N . ASP A 1 101 ? 1.283 5.896 -10.656 1.00 97.38 101 ASP A N 1
ATOM 802 C CA . ASP A 1 101 ? 0.090 6.136 -11.472 1.00 97.38 101 ASP A CA 1
ATOM 803 C C . ASP A 1 101 ? -1.220 5.860 -10.725 1.00 97.38 101 ASP A C 1
ATOM 805 O O . ASP A 1 101 ? -2.264 6.312 -11.180 1.00 97.38 101 ASP A O 1
ATOM 809 N N . ILE A 1 102 ? -1.159 5.183 -9.573 1.00 98.00 102 ILE A N 1
ATOM 810 C CA . ILE A 1 102 ? -2.271 5.032 -8.633 1.00 98.00 102 ILE A CA 1
ATOM 811 C C . ILE A 1 102 ? -1.759 5.239 -7.212 1.00 98.00 102 ILE A C 1
ATOM 813 O O . ILE A 1 102 ? -0.729 4.675 -6.833 1.00 98.00 102 ILE A O 1
ATOM 817 N N . PHE A 1 103 ? -2.520 5.981 -6.411 1.00 98.50 103 PHE A N 1
ATOM 818 C CA . PHE A 1 103 ? -2.419 5.952 -4.959 1.00 98.50 103 PHE A CA 1
ATOM 819 C C . PHE A 1 103 ? -3.803 6.208 -4.357 1.00 98.50 103 PHE A C 1
ATOM 821 O O . PHE A 1 103 ? -4.258 7.345 -4.276 1.00 98.50 103 PHE A O 1
ATOM 828 N N . TYR A 1 104 ? -4.451 5.137 -3.911 1.00 98.56 104 TYR A N 1
ATOM 829 C CA . TYR A 1 104 ? -5.782 5.176 -3.318 1.00 98.56 104 TYR A CA 1
ATOM 830 C C . TYR A 1 104 ? -5.748 4.949 -1.814 1.00 98.56 104 TYR A C 1
ATOM 832 O O . TYR A 1 104 ? -4.968 4.130 -1.319 1.00 98.56 104 TYR A O 1
ATOM 840 N N . LEU A 1 105 ? -6.625 5.661 -1.106 1.00 98.50 105 LEU A N 1
ATOM 841 C CA . LEU A 1 105 ? -7.022 5.319 0.257 1.00 98.50 105 LEU A CA 1
ATOM 842 C C . LEU A 1 105 ? -8.321 4.529 0.205 1.00 98.50 105 LEU A C 1
ATOM 844 O O . LEU A 1 105 ? -9.222 4.858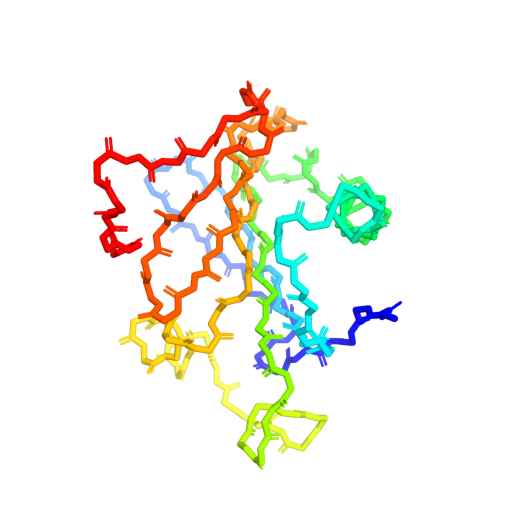 -0.572 1.00 98.50 105 LEU A O 1
ATOM 848 N N . ILE A 1 106 ? -8.376 3.492 1.028 1.00 98.12 106 ILE A N 1
ATOM 849 C CA . ILE A 1 106 ? -9.422 2.480 1.010 1.00 98.12 106 ILE A CA 1
ATOM 850 C C . ILE A 1 106 ? -10.026 2.391 2.411 1.00 98.12 106 ILE A C 1
ATOM 852 O O . ILE A 1 106 ? -9.319 2.448 3.421 1.00 98.12 106 ILE A O 1
ATOM 856 N N . GLU A 1 107 ? -11.349 2.327 2.474 1.00 97.19 107 GLU A N 1
ATOM 857 C CA . GLU A 1 107 ? -12.126 2.204 3.702 1.00 97.19 107 GLU A CA 1
ATOM 858 C C . GLU A 1 107 ? -13.199 1.137 3.477 1.00 97.19 107 GLU A C 1
ATOM 860 O O . GLU A 1 107 ? -13.977 1.243 2.538 1.00 97.19 107 GLU A O 1
ATOM 865 N N . ASP A 1 108 ? -13.192 0.082 4.297 1.00 95.50 108 ASP A N 1
ATOM 866 C CA . ASP A 1 108 ? -14.127 -1.047 4.215 1.00 95.50 108 ASP A CA 1
ATOM 867 C C . ASP A 1 108 ? -14.226 -1.711 2.821 1.00 95.50 108 ASP A C 1
ATOM 869 O O . ASP A 1 108 ? -15.263 -2.258 2.461 1.00 95.50 108 ASP A O 1
ATOM 873 N N . GLY A 1 109 ? -13.125 -1.709 2.057 1.00 95.75 109 GLY A N 1
ATOM 874 C CA . GLY A 1 109 ? -13.039 -2.298 0.712 1.00 95.75 109 GLY A CA 1
ATOM 875 C C . GLY A 1 109 ? -13.337 -1.316 -0.422 1.00 95.75 109 GLY A C 1
ATOM 876 O O . GLY A 1 109 ? -13.059 -1.620 -1.582 1.00 95.75 109 GLY A O 1
ATOM 877 N N . ASP A 1 110 ? -13.807 -0.113 -0.095 1.00 97.88 110 ASP A N 1
ATOM 878 C CA . ASP A 1 110 ? -14.125 0.923 -1.068 1.00 97.88 110 ASP A CA 1
ATOM 879 C C . ASP A 1 110 ? -13.005 1.959 -1.179 1.00 97.88 110 ASP A C 1
ATOM 881 O O . ASP A 1 110 ? -12.444 2.433 -0.187 1.00 97.88 110 ASP A O 1
ATOM 885 N N . VAL A 1 111 ? -12.707 2.383 -2.403 1.00 98.25 111 VAL A N 1
ATOM 886 C CA . VAL A 1 111 ? -11.842 3.525 -2.680 1.00 98.25 111 VAL A CA 1
ATOM 887 C C . VAL A 1 111 ? -12.572 4.814 -2.313 1.00 98.25 111 VAL A C 1
ATOM 889 O O . VAL A 1 111 ? -13.595 5.165 -2.903 1.00 98.25 111 VAL A O 1
ATOM 892 N N . VAL A 1 112 ? -12.010 5.552 -1.355 1.00 98.38 112 VAL A N 1
ATOM 893 C CA . VAL A 1 112 ? -12.612 6.775 -0.793 1.00 98.38 112 VAL A CA 1
ATOM 894 C C .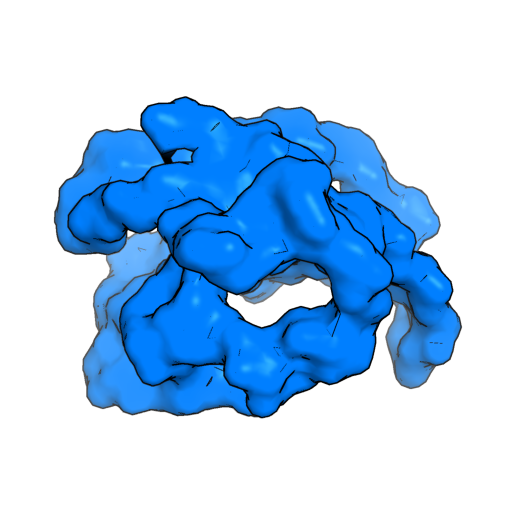 VAL A 1 112 ? -11.825 8.048 -1.099 1.00 98.38 112 VAL A C 1
ATOM 896 O O . VAL A 1 112 ? -12.356 9.150 -0.955 1.00 98.38 112 VAL A O 1
ATOM 899 N N . TYR A 1 113 ? -10.567 7.932 -1.528 1.00 98.50 113 TYR A N 1
ATOM 900 C CA . TYR A 1 113 ? -9.718 9.085 -1.834 1.00 98.50 113 TYR A CA 1
ATOM 901 C C . TYR A 1 113 ? -8.644 8.749 -2.866 1.00 98.50 113 TYR A C 1
ATOM 903 O O . TYR A 1 113 ? -7.948 7.740 -2.726 1.00 98.50 113 TYR A O 1
ATOM 911 N N . ASP A 1 114 ? -8.458 9.634 -3.841 1.00 98.44 114 ASP A N 1
ATOM 912 C CA . ASP A 1 114 ? -7.321 9.628 -4.756 1.00 98.44 114 ASP A CA 1
ATOM 913 C C . ASP A 1 114 ? -6.249 10.596 -4.250 1.00 98.44 114 ASP A C 1
ATOM 915 O O . ASP A 1 114 ? -6.427 11.813 -4.211 1.00 98.44 114 ASP A O 1
ATOM 919 N N . VAL A 1 115 ? -5.113 10.043 -3.830 1.00 98.25 115 VAL A N 1
ATOM 920 C CA . VAL A 1 115 ? -3.995 10.813 -3.277 1.00 98.25 115 VAL A CA 1
ATOM 921 C C . VAL A 1 115 ? -3.227 11.566 -4.366 1.00 98.25 115 VAL A C 1
ATOM 923 O O . VAL A 1 115 ? -2.569 12.558 -4.057 1.00 98.25 115 VAL A O 1
ATOM 926 N N . LEU A 1 116 ? -3.274 11.115 -5.623 1.00 97.62 116 LEU A N 1
ATOM 927 C CA . LEU A 1 116 ? -2.584 11.780 -6.731 1.00 97.62 116 LEU A CA 1
ATOM 928 C C . LEU A 1 116 ? -3.344 13.013 -7.214 1.00 97.62 116 LEU A C 1
ATOM 930 O O . LEU A 1 116 ? -2.710 14.022 -7.523 1.00 97.62 116 LEU A O 1
ATOM 934 N N . GLU A 1 117 ? -4.672 12.932 -7.232 1.00 97.69 117 GLU A N 1
ATOM 935 C CA . GLU A 1 117 ? -5.558 14.048 -7.587 1.00 97.69 117 GLU A CA 1
ATOM 936 C C . GLU A 1 117 ? -5.917 14.931 -6.375 1.00 97.69 117 GLU A C 1
ATOM 938 O O . GLU A 1 117 ? -6.467 16.018 -6.538 1.00 97.69 117 GLU A O 1
ATOM 943 N N . ASP A 1 118 ? -5.560 14.493 -5.161 1.00 97.31 118 ASP A N 1
ATOM 944 C CA . ASP A 1 118 ? -5.910 15.134 -3.885 1.00 97.31 118 ASP A CA 1
ATOM 945 C C . ASP A 1 118 ? -7.429 15.341 -3.732 1.00 97.31 118 ASP A C 1
ATOM 947 O O . ASP A 1 118 ? -7.904 16.387 -3.285 1.00 97.31 118 ASP A O 1
ATOM 951 N N . GLU A 1 119 ? -8.203 14.321 -4.110 1.00 97.75 119 GLU A N 1
ATOM 952 C CA . GLU A 1 119 ? -9.661 14.389 -4.190 1.00 97.75 119 GLU A CA 1
ATOM 953 C C . GLU A 1 119 ? -10.336 13.204 -3.487 1.00 97.75 119 GLU A C 1
ATOM 955 O O . GLU A 1 119 ? -9.909 12.052 -3.580 1.00 97.75 119 GLU A O 1
ATOM 960 N N . ALA A 1 120 ? -11.438 13.485 -2.787 1.00 97.69 120 ALA A N 1
ATOM 961 C CA . ALA A 1 120 ? -12.304 12.447 -2.241 1.00 97.69 120 ALA A CA 1
ATOM 962 C C . ALA A 1 120 ? -13.154 11.817 -3.349 1.00 97.69 120 ALA A C 1
ATOM 964 O O . ALA A 1 120 ? -13.797 12.517 -4.129 1.00 97.69 120 ALA A O 1
ATOM 965 N N . ILE A 1 121 ? -13.227 10.492 -3.365 1.00 97.69 121 ILE A N 1
ATOM 966 C CA . ILE A 1 121 ? -14.049 9.755 -4.320 1.00 97.69 121 ILE A CA 1
ATOM 967 C C . ILE A 1 121 ? -15.497 9.724 -3.825 1.00 97.69 121 ILE A C 1
ATOM 969 O O . ILE A 1 121 ? -15.785 9.281 -2.712 1.00 97.69 121 ILE A O 1
ATOM 973 N N . ASN A 1 122 ? -16.425 10.214 -4.651 1.00 94.44 122 ASN A N 1
ATOM 974 C CA . ASN A 1 122 ? -17.851 10.226 -4.335 1.00 94.44 122 ASN A CA 1
ATOM 975 C C . ASN A 1 122 ? -18.721 9.997 -5.594 1.00 94.44 122 ASN A C 1
ATOM 977 O O . ASN A 1 122 ? -18.714 10.847 -6.489 1.00 94.44 122 ASN A O 1
ATOM 981 N N . PRO A 1 123 ? -19.516 8.913 -5.660 1.00 94.06 123 PRO A N 1
ATOM 982 C CA . PRO A 1 123 ? -19.621 7.860 -4.647 1.00 94.06 123 PRO A CA 1
ATOM 983 C C . PRO A 1 123 ? -18.340 7.006 -4.571 1.00 94.06 123 PRO A C 1
ATOM 985 O O . PRO A 1 123 ? -17.693 6.830 -5.606 1.00 94.06 123 PRO A O 1
ATOM 988 N N . PRO A 1 124 ? -17.983 6.474 -3.385 1.00 96.19 124 PRO A N 1
ATOM 989 C CA . PRO A 1 124 ? -16.971 5.426 -3.264 1.00 96.19 124 PRO A CA 1
ATOM 990 C C . PRO A 1 124 ? -17.296 4.226 -4.160 1.00 96.19 124 PRO A C 1
ATOM 992 O O . PRO A 1 124 ? -18.463 3.994 -4.497 1.00 96.19 124 PRO A O 1
ATOM 995 N N . TRP A 1 125 ? -16.269 3.478 -4.548 1.00 97.00 125 TRP A N 1
ATOM 996 C CA . TRP A 1 125 ? -16.405 2.280 -5.375 1.00 97.00 125 TRP A CA 1
ATOM 997 C C . TRP A 1 125 ? -15.465 1.173 -4.894 1.00 97.00 125 TRP A C 1
ATOM 999 O O . TRP A 1 125 ? -14.379 1.458 -4.399 1.00 97.00 125 TRP A O 1
ATOM 1009 N N . GLU A 1 126 ? -15.899 -0.074 -5.053 1.00 95.25 126 GLU A N 1
ATOM 1010 C CA . GLU A 1 126 ? -15.201 -1.275 -4.582 1.00 95.25 126 GLU A CA 1
ATOM 1011 C C . GLU A 1 126 ? -13.852 -1.463 -5.287 1.00 95.25 126 GLU A C 1
ATOM 1013 O O . GLU A 1 126 ? -13.768 -1.349 -6.506 1.00 95.25 126 GLU A O 1
ATOM 1018 N N . PHE A 1 127 ? -12.796 -1.762 -4.531 1.00 90.19 127 PHE A N 1
ATOM 1019 C CA . PHE A 1 127 ? -11.418 -1.823 -5.032 1.00 90.19 127 PHE A CA 1
ATOM 1020 C C . PHE A 1 127 ? -11.098 -2.983 -6.017 1.00 90.19 127 PHE A C 1
ATOM 1022 O O . PHE A 1 127 ? -10.004 -2.968 -6.583 1.00 90.19 127 PHE A O 1
ATOM 1029 N N . ASP A 1 128 ? -12.011 -3.941 -6.235 1.00 79.38 128 ASP A N 1
ATOM 1030 C CA . ASP A 1 128 ? -11.815 -5.196 -7.010 1.00 79.38 128 ASP A CA 1
ATOM 1031 C C . ASP A 1 128 ? -11.120 -5.037 -8.390 1.00 79.38 128 ASP A C 1
ATOM 1033 O O . ASP A 1 128 ? -11.564 -4.211 -9.228 1.00 79.38 128 ASP A O 1
#

pLDDT: mean 94.67, std 5.43, range [65.12, 98.62]

Radius of gyration: 13.75 Å; chains: 1; bounding box: 34×32×34 Å

Foldseek 3Di:
DAWAFWPVQKDWDQDPQGIEMEGETEDADDDPVDPVVLVVVVVRVPVVCDCVLQVGQKYKYWYFYDDPATDPPNHDHPVCPPPPRLQRTQWMWMDGNSHTDFIFGGHRQWTQDTSVVRDGDPPTDGPD